Protein AF-A0A4U7EJG3-F1 (afdb_monomer_lite)

Radius of gyration: 25.42 Å; chains: 1; bounding box: 57×32×76 Å

Sequence (166 aa):
RDYLFLTLTTRGDWSSTIPEDNNPFVYPSVSGSFVFTDAFDLPDALSYGKVRASWAEIGGDTDPYRTSLTYGIIGQHQGQALETITQLSVPLLDLKPTSTREIELGFETQFFNDRFGVDFTWYRRSTVDQILDVTVSSASGYTARTANSGEIRNTGVELLLTSIPF

Foldseek 3Di:
DDFKDKDKDKDWAADPQAAPVARIDMKIKMKMKGWVVVVDPDDQQWPTKMKMKMKIKDWAGDDHPLADWDKDFPDDDPNHTDIDTPDQAARDNNQHIKIKIKIKIWIWTAGDNRFKIKIKMKMKIKIFQDFDWDADDCVVVHGTYTGRDDIDMDIDMDMDIHHDPD

pLDDT: mean 92.64, std 6.04, range [64.38, 98.69]

Structure (mmCIF, N/CA/C/O backbone):
data_AF-A0A4U7EJG3-F1
#
_entry.id   AF-A0A4U7EJG3-F1
#
loop_
_atom_site.group_PDB
_atom_site.id
_atom_site.type_symbol
_atom_site.label_atom_id
_atom_site.label_alt_id
_atom_site.label_comp_id
_atom_site.label_asym_id
_atom_site.label_entity_id
_atom_site.label_seq_id
_atom_site.pdbx_PDB_ins_code
_atom_site.Cartn_x
_atom_site.Cartn_y
_atom_site.Ca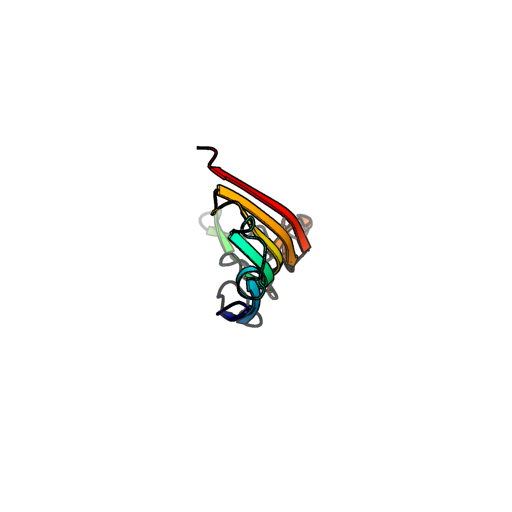rtn_z
_atom_site.occupancy
_atom_site.B_iso_or_equiv
_atom_site.auth_seq_id
_atom_site.auth_comp_id
_atom_site.auth_asym_id
_atom_site.auth_atom_id
_atom_site.pdbx_PDB_model_num
ATOM 1 N N . ARG A 1 1 ? -27.021 -7.583 16.167 1.00 64.38 1 ARG A N 1
ATOM 2 C CA . ARG A 1 1 ? -25.816 -6.775 16.443 1.00 64.38 1 ARG A CA 1
ATOM 3 C C . ARG A 1 1 ? -24.761 -7.258 15.479 1.00 64.38 1 ARG A C 1
ATOM 5 O O . ARG A 1 1 ? -24.551 -8.465 15.420 1.00 64.38 1 ARG A O 1
ATOM 12 N N . ASP A 1 2 ? -24.161 -6.340 14.739 1.00 91.31 2 ASP A N 1
ATOM 13 C CA . ASP A 1 2 ? -23.178 -6.642 13.706 1.00 91.31 2 ASP A CA 1
ATOM 14 C C . ASP A 1 2 ? -21.800 -6.310 14.274 1.00 91.31 2 ASP A C 1
ATOM 16 O O . ASP A 1 2 ? -21.430 -5.149 14.370 1.00 91.31 2 ASP A O 1
ATOM 20 N N . TYR A 1 3 ? -21.075 -7.328 14.738 1.00 96.44 3 TYR A N 1
ATOM 21 C CA . TYR A 1 3 ? -19.812 -7.138 15.463 1.00 96.44 3 TYR A CA 1
ATOM 22 C C . TYR A 1 3 ? -18.589 -7.672 14.712 1.00 96.44 3 TYR A C 1
ATOM 24 O O . TYR A 1 3 ? -17.469 -7.310 15.055 1.00 96.44 3 TYR A O 1
ATOM 32 N N . LEU A 1 4 ? -18.765 -8.534 13.707 1.00 97.75 4 LEU A N 1
ATOM 33 C CA . LEU A 1 4 ? -17.674 -9.128 12.935 1.00 97.75 4 LEU A CA 1
ATOM 34 C C . LEU A 1 4 ? -17.875 -8.850 11.448 1.00 97.75 4 LEU A C 1
ATOM 36 O O . LEU A 1 4 ? -18.926 -9.157 10.890 1.00 97.75 4 LEU A O 1
ATOM 40 N N . PHE A 1 5 ? -16.841 -8.317 10.808 1.00 97.94 5 PHE A N 1
ATOM 41 C CA . PHE A 1 5 ? -16.858 -7.933 9.402 1.00 97.94 5 PHE A CA 1
ATOM 42 C C . PHE A 1 5 ? -15.655 -8.539 8.689 1.00 97.94 5 PHE A C 1
ATOM 44 O O . PHE A 1 5 ? -14.541 -8.501 9.214 1.00 97.94 5 PHE A O 1
ATOM 51 N N . LEU A 1 6 ? -15.880 -9.072 7.491 1.00 98.25 6 LEU A N 1
ATOM 52 C CA . LEU A 1 6 ? -14.850 -9.633 6.624 1.00 98.25 6 LEU A CA 1
ATOM 53 C C . LEU A 1 6 ? -15.098 -9.161 5.192 1.00 98.25 6 LEU A C 1
ATOM 55 O O . LEU A 1 6 ? -16.208 -9.290 4.680 1.00 98.25 6 LEU A O 1
ATOM 59 N N . THR A 1 7 ? -14.049 -8.666 4.546 1.00 98.38 7 THR A N 1
ATOM 60 C CA . THR A 1 7 ? -14.069 -8.174 3.170 1.00 98.38 7 THR A CA 1
ATOM 61 C C . THR A 1 7 ? -12.980 -8.877 2.381 1.00 98.38 7 THR A C 1
ATOM 63 O O . THR A 1 7 ? -11.831 -8.936 2.815 1.00 98.38 7 THR A O 1
ATOM 66 N N . LEU A 1 8 ? -13.333 -9.390 1.204 1.00 98.31 8 LEU A N 1
ATOM 67 C CA . LEU A 1 8 ? -12.393 -9.955 0.244 1.00 98.31 8 LEU A CA 1
ATOM 68 C C . LEU A 1 8 ? -12.518 -9.182 -1.063 1.00 98.31 8 LEU A C 1
ATOM 70 O O . LEU A 1 8 ? -13.628 -8.953 -1.540 1.00 98.31 8 LEU A O 1
ATOM 74 N N . THR A 1 9 ? -11.386 -8.809 -1.645 1.00 98.19 9 THR A N 1
ATOM 75 C CA . THR A 1 9 ? -11.324 -8.124 -2.938 1.00 98.19 9 THR A CA 1
ATOM 76 C C . THR A 1 9 ? -10.325 -8.838 -3.832 1.00 98.19 9 THR A C 1
ATOM 78 O O . THR A 1 9 ? -9.295 -9.332 -3.380 1.00 98.19 9 THR A O 1
ATOM 81 N N . THR A 1 10 ? -10.610 -8.878 -5.125 1.00 97.81 10 THR A N 1
ATOM 82 C CA . THR A 1 10 ? -9.630 -9.237 -6.145 1.00 97.81 10 THR A CA 1
ATOM 83 C C . THR A 1 10 ? -9.731 -8.228 -7.271 1.00 97.81 10 THR A C 1
ATOM 85 O O . THR A 1 10 ? -10.829 -7.777 -7.604 1.00 97.81 10 THR A O 1
ATOM 88 N N . ARG A 1 11 ? -8.588 -7.843 -7.829 1.00 97.25 11 ARG A N 1
ATOM 89 C CA . ARG A 1 11 ? -8.520 -6.950 -8.978 1.00 97.25 11 ARG A CA 1
ATOM 90 C C . ARG 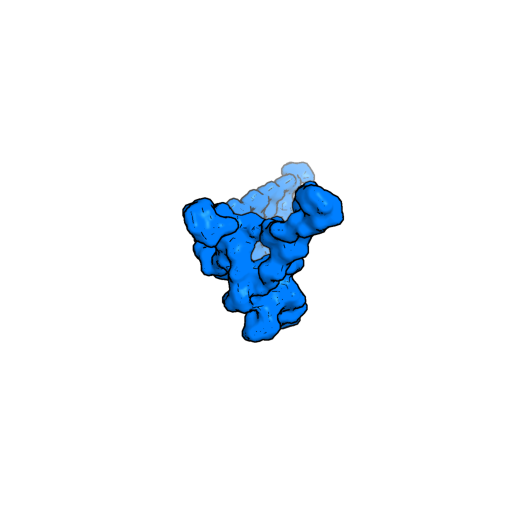A 1 11 ? -7.487 -7.474 -9.958 1.00 97.25 11 ARG A C 1
ATOM 92 O O . ARG A 1 11 ? -6.437 -7.942 -9.539 1.00 97.25 11 ARG A O 1
ATOM 99 N N . GLY A 1 12 ? -7.809 -7.401 -11.244 1.00 96.69 12 GLY A N 1
ATOM 100 C CA . GLY A 1 12 ? -6.890 -7.686 -12.336 1.00 96.69 12 GLY A CA 1
ATOM 101 C C . GLY A 1 12 ? -6.801 -6.485 -13.259 1.00 96.69 12 GLY A C 1
ATOM 102 O O . GLY A 1 12 ? -7.838 -5.930 -13.620 1.00 96.69 12 GLY A O 1
ATOM 103 N N . ASP A 1 13 ? -5.584 -6.111 -13.631 1.00 96.62 13 ASP A N 1
ATOM 104 C CA . ASP A 1 13 ? -5.312 -5.034 -14.576 1.00 96.62 13 ASP A CA 1
ATOM 105 C C . ASP A 1 13 ? -4.511 -5.570 -15.777 1.00 96.62 13 ASP A C 1
ATOM 107 O O . ASP A 1 13 ? -3.790 -6.565 -15.673 1.00 96.62 13 ASP A O 1
ATOM 111 N N . TRP A 1 14 ? -4.646 -4.876 -16.911 1.00 96.31 14 TRP A N 1
ATOM 112 C CA . TRP A 1 14 ? -3.825 -5.045 -18.108 1.00 96.31 14 TRP A CA 1
ATOM 113 C C . TRP A 1 14 ? -3.186 -3.705 -18.442 1.00 96.31 14 TRP A C 1
ATOM 115 O O . TRP A 1 14 ? -3.908 -2.752 -18.745 1.00 96.31 14 TRP A O 1
ATOM 125 N N . SER A 1 15 ? -1.856 -3.615 -18.403 1.00 95.00 15 SER A N 1
ATOM 126 C CA . SER A 1 15 ? -1.162 -2.360 -18.713 1.00 95.00 15 SER A CA 1
ATOM 127 C C . SER A 1 15 ? -0.350 -2.447 -19.998 1.00 95.00 15 SER A C 1
ATOM 129 O O . SER A 1 15 ? 0.523 -3.295 -20.146 1.00 95.00 15 SER A O 1
ATOM 131 N N . SER A 1 16 ? -0.598 -1.511 -20.917 1.00 92.19 16 SER A N 1
ATOM 132 C CA . SER A 1 16 ? 0.154 -1.390 -22.175 1.00 92.19 16 SER A CA 1
ATOM 133 C C . SER A 1 16 ? 1.629 -1.017 -21.990 1.00 92.19 16 SER A C 1
ATOM 135 O O . SER A 1 16 ? 2.410 -1.130 -22.931 1.00 92.19 16 SER A O 1
ATOM 137 N N . THR A 1 17 ? 2.018 -0.545 -20.801 1.00 91.38 17 THR A N 1
ATOM 138 C CA . THR A 1 17 ? 3.411 -0.189 -20.495 1.00 91.38 17 THR A CA 1
ATOM 139 C C . THR A 1 17 ? 4.224 -1.380 -19.988 1.00 91.38 17 THR A C 1
ATOM 141 O O . THR A 1 17 ? 5.444 -1.284 -19.865 1.00 91.38 17 THR A O 1
ATOM 144 N N . ILE A 1 18 ? 3.566 -2.520 -19.763 1.00 91.94 18 ILE A N 1
ATOM 145 C CA . ILE A 1 18 ? 4.179 -3.807 -19.446 1.00 91.94 18 ILE A CA 1
ATOM 146 C C . ILE A 1 18 ? 4.179 -4.681 -20.718 1.00 91.94 18 ILE A C 1
ATOM 148 O O . ILE A 1 18 ? 3.211 -4.634 -21.481 1.00 91.94 18 ILE A O 1
ATOM 152 N N . PRO A 1 19 ? 5.242 -5.466 -20.987 1.00 89.94 19 PRO A N 1
ATOM 153 C CA . PRO A 1 19 ? 5.292 -6.384 -22.127 1.00 89.94 19 PRO A CA 1
ATOM 154 C C . PRO A 1 19 ? 4.100 -7.343 -22.165 1.00 89.94 19 PRO A C 1
ATOM 156 O O . PRO A 1 19 ? 3.633 -7.773 -21.115 1.00 89.94 19 PRO A O 1
ATOM 159 N N . GLU A 1 20 ? 3.639 -7.713 -23.363 1.00 87.62 20 GLU A N 1
ATOM 160 C CA . GLU A 1 20 ? 2.420 -8.514 -23.574 1.00 87.62 20 GLU A CA 1
ATOM 161 C C . GLU A 1 20 ? 2.400 -9.820 -22.766 1.00 87.62 20 GLU A C 1
ATOM 163 O O . GLU A 1 20 ? 1.386 -10.145 -22.152 1.00 87.62 20 GLU A O 1
ATOM 168 N N . ASP A 1 21 ? 3.548 -10.491 -22.658 1.00 88.81 21 ASP A N 1
ATOM 169 C CA . ASP A 1 21 ? 3.703 -11.737 -21.896 1.00 88.81 21 ASP A CA 1
ATOM 170 C C . ASP A 1 21 ? 3.496 -11.567 -20.376 1.00 88.81 21 ASP A C 1
ATOM 172 O O . ASP A 1 21 ? 3.185 -12.534 -19.682 1.00 88.81 21 ASP A O 1
ATOM 176 N N . ASN A 1 22 ? 3.651 -10.344 -19.853 1.00 89.81 22 ASN A N 1
ATOM 177 C CA . ASN A 1 22 ? 3.565 -10.007 -18.427 1.00 89.81 22 ASN A CA 1
ATOM 178 C C . ASN A 1 22 ? 2.483 -8.955 -18.117 1.00 89.81 22 ASN A C 1
ATOM 180 O O . ASN A 1 22 ? 2.349 -8.539 -16.963 1.00 89.81 22 ASN A O 1
ATOM 184 N N . ASN A 1 23 ? 1.736 -8.482 -19.121 1.00 91.75 23 ASN A N 1
ATOM 185 C CA . ASN A 1 23 ? 0.798 -7.378 -18.955 1.00 91.75 23 ASN A CA 1
ATOM 186 C C . ASN A 1 23 ? -0.479 -7.681 -18.156 1.00 91.75 23 ASN A C 1
ATOM 188 O O . ASN A 1 23 ? -1.013 -6.702 -17.630 1.00 91.75 23 ASN A O 1
ATOM 192 N N . PRO A 1 24 ? -0.964 -8.935 -17.997 1.00 94.31 24 PRO A N 1
ATOM 193 C CA . PRO A 1 24 ? -2.031 -9.223 -17.057 1.00 94.31 24 PRO A CA 1
ATOM 194 C C . PRO A 1 24 ? -1.454 -9.436 -15.660 1.00 94.31 24 PRO A C 1
ATOM 196 O O . PRO A 1 24 ? -0.615 -10.313 -15.452 1.00 94.31 24 PRO A O 1
ATOM 199 N N . PHE A 1 25 ? -1.962 -8.708 -14.670 1.00 94.31 25 PHE A N 1
ATOM 200 C CA . PHE A 1 25 ? -1.597 -8.938 -13.273 1.00 94.31 25 PHE A CA 1
ATOM 201 C C . PHE A 1 25 ? -2.797 -8.806 -12.343 1.00 94.31 25 PHE A C 1
ATOM 203 O O . PHE A 1 25 ? -3.561 -7.846 -12.409 1.00 94.31 25 PHE A O 1
ATOM 210 N N . VAL A 1 26 ? -2.958 -9.805 -11.469 1.00 96.62 26 VAL A N 1
ATOM 211 C CA . VAL A 1 26 ? -4.062 -9.918 -10.510 1.00 96.62 26 VAL A CA 1
ATOM 212 C C . VAL A 1 26 ? -3.514 -9.813 -9.099 1.00 96.62 26 VAL A C 1
ATOM 214 O O . VAL A 1 26 ? -2.559 -10.503 -8.750 1.00 96.62 26 VAL A O 1
ATOM 217 N N . TYR A 1 27 ? -4.146 -8.986 -8.278 1.00 96.81 27 TYR A N 1
ATOM 218 C CA . TYR A 1 27 ? -3.727 -8.720 -6.914 1.00 96.81 27 TYR A CA 1
ATOM 219 C C . TYR A 1 27 ? -4.944 -8.718 -5.964 1.00 96.81 27 TYR A C 1
ATOM 221 O O . TYR A 1 27 ? -5.916 -7.982 -6.175 1.00 96.81 27 TYR A O 1
ATOM 229 N N . PRO A 1 28 ? -4.967 -9.614 -4.959 1.00 98.12 28 PRO A N 1
ATOM 230 C CA . PRO A 1 28 ? -6.063 -9.718 -4.002 1.00 98.12 28 PRO A CA 1
ATOM 231 C C . PRO A 1 28 ? -5.844 -8.875 -2.738 1.00 98.12 28 PRO A C 1
ATOM 233 O O . PRO A 1 28 ? -4.728 -8.483 -2.401 1.00 98.12 28 PRO A O 1
ATOM 236 N N . SER A 1 29 ? -6.919 -8.668 -1.980 1.00 98.25 29 SER A N 1
ATOM 237 C CA . SER A 1 29 ? -6.855 -8.165 -0.610 1.00 98.25 29 SER A CA 1
ATOM 238 C C . SER A 1 29 ? -7.916 -8.803 0.282 1.00 98.25 29 SER A C 1
ATOM 240 O O . SER A 1 29 ? -8.976 -9.244 -0.170 1.00 98.25 29 SER A O 1
ATOM 242 N N . VAL A 1 30 ? -7.618 -8.854 1.575 1.00 98.62 30 VAL A N 1
ATOM 243 C CA . VAL A 1 30 ? -8.536 -9.279 2.625 1.00 98.62 30 VAL A CA 1
ATOM 244 C C . VAL A 1 30 ? -8.434 -8.311 3.792 1.00 98.62 30 VAL A C 1
ATOM 246 O O . VAL A 1 30 ? -7.343 -7.921 4.206 1.00 98.62 30 VAL A O 1
ATOM 249 N N . SER A 1 31 ? -9.573 -7.920 4.343 1.00 98.38 31 SER A N 1
ATOM 250 C CA . SER A 1 31 ? -9.622 -7.137 5.570 1.00 98.38 31 SER A CA 1
ATOM 251 C C . SER A 1 31 ? -10.707 -7.660 6.492 1.00 98.38 31 SER A C 1
ATOM 253 O O . SER A 1 31 ? -11.754 -8.136 6.058 1.00 98.38 31 SER A O 1
ATOM 255 N N . GLY A 1 32 ? -10.431 -7.609 7.786 1.00 98.38 32 GLY A N 1
ATOM 256 C CA . GLY A 1 32 ? -11.345 -8.037 8.826 1.00 98.38 32 GLY A CA 1
ATOM 257 C C . GLY A 1 32 ? -11.400 -7.009 9.940 1.00 98.38 32 GLY A C 1
ATOM 258 O O . GLY A 1 32 ? -10.410 -6.335 10.238 1.00 98.38 32 GLY A O 1
ATOM 259 N N . SER A 1 33 ? -12.561 -6.894 10.574 1.00 98.25 33 SER A N 1
ATOM 260 C CA . SER A 1 33 ? -12.684 -6.103 11.790 1.00 98.25 33 SER A CA 1
ATOM 261 C C . SER A 1 33 ? -13.670 -6.693 12.779 1.00 98.25 33 SER A C 1
ATOM 263 O O . SER A 1 33 ? -14.649 -7.334 12.395 1.00 98.25 33 SER A O 1
ATOM 265 N N . PHE A 1 34 ? -13.383 -6.472 14.055 1.00 98.38 34 PHE A N 1
ATOM 266 C CA . PHE A 1 34 ? -14.169 -6.961 15.170 1.00 98.38 34 PHE A CA 1
ATOM 267 C C . PHE A 1 34 ? -14.461 -5.808 16.131 1.00 98.38 34 PHE A C 1
ATOM 269 O O . PHE A 1 34 ? -13.540 -5.260 16.739 1.00 98.38 34 PHE A O 1
ATOM 276 N N . VAL A 1 35 ? -15.739 -5.444 16.237 1.00 98.06 35 VAL A N 1
ATOM 277 C CA . VAL A 1 35 ? -16.271 -4.424 17.147 1.00 98.06 35 VAL A CA 1
ATOM 278 C C . VAL A 1 35 ? -16.635 -5.113 18.458 1.00 98.06 35 VAL A C 1
ATOM 280 O O . VAL A 1 35 ? -17.735 -5.636 18.638 1.00 98.06 35 VAL A O 1
ATOM 283 N N . PHE A 1 36 ? -15.670 -5.190 19.367 1.00 97.06 36 PHE A N 1
ATOM 284 C CA . PHE A 1 36 ? -15.797 -5.988 20.585 1.00 97.06 36 PHE A CA 1
ATOM 285 C C . PHE A 1 36 ? -16.752 -5.369 21.616 1.00 97.06 36 PHE A C 1
ATOM 287 O O . PHE A 1 36 ? -17.313 -6.108 22.423 1.00 97.06 36 PHE A O 1
ATOM 294 N N . THR A 1 37 ? -17.001 -4.055 21.554 1.00 96.31 37 THR A N 1
ATOM 295 C CA . THR A 1 37 ? -18.047 -3.380 22.348 1.00 96.31 37 THR A CA 1
ATOM 296 C C . THR A 1 37 ? -19.460 -3.807 21.977 1.00 96.31 37 THR A C 1
ATOM 298 O O . THR A 1 37 ? -20.343 -3.792 22.827 1.00 96.31 37 THR A O 1
ATOM 301 N N . ASP A 1 38 ? -19.679 -4.255 20.741 1.00 95.31 38 ASP A N 1
ATOM 302 C CA . ASP A 1 38 ? -20.992 -4.744 20.312 1.00 95.31 38 ASP A CA 1
ATOM 303 C C . ASP A 1 38 ? -21.194 -6.226 20.668 1.00 95.31 38 ASP A C 1
ATOM 305 O O . ASP A 1 38 ? -22.334 -6.689 20.794 1.00 95.31 38 ASP A O 1
ATOM 309 N N . ALA A 1 39 ? -20.096 -6.969 20.846 1.00 95.56 39 ALA A N 1
ATOM 310 C CA . ALA A 1 39 ? -20.088 -8.408 21.108 1.00 95.56 39 ALA A CA 1
ATOM 311 C C . ALA A 1 39 ? -20.169 -8.783 22.596 1.00 95.56 39 ALA A C 1
ATOM 313 O O . ALA A 1 39 ? -20.655 -9.867 22.918 1.00 95.56 39 ALA A O 1
ATOM 314 N N . PHE A 1 40 ? -19.693 -7.916 23.492 1.00 94.62 40 PHE A N 1
ATOM 315 C CA . PHE A 1 40 ? -19.602 -8.186 24.928 1.00 94.62 40 PHE A CA 1
ATOM 316 C C . PHE A 1 40 ? -20.213 -7.055 25.754 1.00 94.62 40 PHE A C 1
ATOM 318 O O . PHE A 1 40 ? -20.238 -5.906 25.322 1.00 94.62 40 PHE A O 1
ATOM 325 N N . ASP A 1 41 ? -20.650 -7.373 26.972 1.00 92.75 41 ASP A N 1
ATOM 326 C CA . ASP A 1 41 ? -21.040 -6.360 27.953 1.00 92.75 41 ASP A CA 1
ATOM 327 C C . ASP A 1 41 ? -19.774 -5.776 28.597 1.00 92.75 41 ASP A C 1
ATOM 329 O O . ASP A 1 41 ? -19.098 -6.432 29.395 1.00 92.75 41 ASP A O 1
ATOM 333 N N . LEU A 1 42 ? -19.419 -4.555 28.199 1.00 94.44 42 LEU A N 1
ATOM 334 C CA . LEU A 1 42 ? -18.228 -3.834 28.657 1.00 94.44 42 LEU A CA 1
ATOM 335 C C . LEU A 1 42 ? -18.616 -2.644 29.555 1.00 94.44 42 LEU A C 1
ATOM 337 O O . LEU A 1 42 ? -19.777 -2.241 29.559 1.00 94.44 42 LEU A O 1
ATOM 341 N N . PRO A 1 43 ? -17.679 -2.086 30.348 1.00 93.56 43 PRO A N 1
ATOM 342 C CA . PRO A 1 43 ? -17.980 -0.965 31.239 1.00 93.56 43 PRO A CA 1
ATOM 343 C C . PRO A 1 43 ? -18.450 0.280 30.477 1.00 93.56 43 PRO A C 1
ATOM 345 O O . PRO A 1 43 ? -17.851 0.617 29.460 1.00 93.56 43 PRO A O 1
ATOM 348 N N . ASP A 1 44 ? -19.394 1.042 31.043 1.00 91.75 44 ASP A N 1
ATOM 349 C CA . ASP A 1 44 ? -19.936 2.292 30.460 1.00 91.75 44 ASP A CA 1
ATOM 350 C C . ASP A 1 44 ? -18.863 3.345 30.120 1.00 91.75 44 ASP A C 1
ATOM 352 O O . ASP A 1 44 ? -19.073 4.246 29.310 1.00 91.75 44 ASP A O 1
ATOM 356 N N . ALA A 1 45 ? -17.692 3.248 30.757 1.00 94.12 45 ALA A N 1
ATOM 357 C CA . ALA A 1 45 ? -16.548 4.101 30.459 1.00 94.12 45 ALA A CA 1
ATOM 358 C C . ALA A 1 45 ? -15.999 3.896 29.035 1.00 94.12 45 ALA A C 1
ATOM 360 O O . ALA A 1 45 ? -15.365 4.809 28.510 1.00 94.12 45 ALA A O 1
ATOM 361 N N . LEU A 1 46 ? -16.217 2.729 28.422 1.00 96.56 46 LEU A N 1
ATOM 362 C CA . LEU A 1 46 ? -15.790 2.384 27.071 1.00 96.56 46 LEU A CA 1
ATOM 363 C C . LEU A 1 46 ? -16.984 2.497 26.115 1.00 96.56 46 LEU A C 1
ATOM 365 O O . LEU A 1 46 ? -17.863 1.642 26.098 1.00 96.56 46 LEU A O 1
ATOM 369 N N . SER A 1 47 ? -16.992 3.551 25.307 1.00 95.88 47 SER A N 1
ATOM 370 C CA . SER A 1 47 ? -18.081 3.861 24.376 1.00 95.88 47 SER A CA 1
ATOM 371 C C . SER A 1 47 ? -17.993 3.049 23.087 1.00 95.88 47 SER A C 1
ATOM 373 O O . SER A 1 47 ? -19.012 2.610 22.563 1.00 95.88 47 SER A O 1
ATOM 375 N N . TYR A 1 48 ? -16.776 2.803 22.598 1.00 97.06 48 TYR A N 1
ATOM 376 C CA . TYR A 1 48 ? -16.547 2.052 21.370 1.00 97.06 48 TYR A CA 1
ATOM 377 C C . TYR A 1 48 ? -15.187 1.361 21.388 1.00 97.06 48 TYR A C 1
ATOM 379 O O . TYR A 1 48 ? -14.220 1.886 21.940 1.00 97.06 48 TYR A O 1
ATOM 387 N N . GLY A 1 49 ? -15.109 0.188 20.764 1.00 97.69 49 GLY A N 1
ATOM 388 C CA . GLY A 1 49 ? -13.886 -0.589 20.677 1.00 97.69 49 GLY A CA 1
ATOM 389 C C . GLY A 1 49 ? -13.872 -1.502 19.460 1.00 97.69 49 GLY A C 1
ATOM 390 O O . GLY A 1 49 ? -14.759 -2.342 19.286 1.00 97.69 49 GLY A O 1
ATOM 391 N N . LYS A 1 50 ? -12.829 -1.373 18.636 1.00 98.31 50 LYS A N 1
ATOM 392 C CA . LYS A 1 50 ? -12.629 -2.163 17.422 1.00 98.31 50 LYS A CA 1
ATOM 393 C C . LYS A 1 50 ? -11.174 -2.573 17.244 1.00 98.31 50 LYS A C 1
ATOM 395 O O . LYS A 1 50 ? -10.255 -1.778 17.411 1.00 98.31 50 LYS A O 1
ATOM 400 N N . VAL A 1 51 ? -10.969 -3.817 16.828 1.00 98.56 51 VAL A N 1
ATOM 401 C CA . VAL A 1 51 ? -9.696 -4.278 16.256 1.00 98.56 51 VAL A CA 1
ATOM 402 C C . VAL A 1 51 ? -9.877 -4.539 14.768 1.00 98.56 51 VAL A C 1
ATOM 404 O O . VAL A 1 51 ? -10.927 -5.020 14.336 1.00 98.56 51 VAL A O 1
ATOM 407 N N . ARG A 1 52 ? -8.863 -4.214 13.968 1.00 98.44 52 ARG A N 1
ATOM 408 C CA . ARG A 1 52 ? -8.851 -4.446 12.522 1.00 98.44 52 ARG A CA 1
ATOM 409 C C . ARG A 1 52 ? -7.527 -5.043 12.074 1.00 98.44 52 ARG A C 1
ATOM 411 O O . ARG A 1 52 ? -6.479 -4.736 12.631 1.00 98.44 52 ARG A O 1
ATOM 418 N N . ALA A 1 53 ? -7.591 -5.886 11.057 1.00 98.56 53 ALA A N 1
ATOM 419 C CA . ALA A 1 53 ? -6.422 -6.435 10.394 1.00 98.56 53 ALA A CA 1
ATOM 420 C C . ALA A 1 53 ? -6.675 -6.475 8.890 1.00 98.56 53 ALA A C 1
ATOM 422 O O . ALA A 1 53 ? -7.787 -6.789 8.454 1.00 98.56 53 ALA A O 1
ATOM 423 N N . SER A 1 54 ? -5.659 -6.171 8.096 1.00 98.56 54 SER A N 1
ATOM 424 C CA . SER A 1 54 ? -5.732 -6.265 6.643 1.00 98.56 54 SER A CA 1
ATOM 425 C C . SER A 1 54 ? -4.445 -6.834 6.065 1.00 98.56 54 SER A C 1
ATOM 427 O O . SER A 1 54 ? -3.355 -6.693 6.624 1.00 98.56 54 SER A O 1
ATOM 429 N N . TRP A 1 55 ? -4.597 -7.507 4.931 1.00 98.56 55 TRP A N 1
ATOM 430 C CA . TRP A 1 55 ? -3.509 -7.859 4.041 1.00 98.56 55 TRP A CA 1
ATOM 431 C C . TRP A 1 55 ? -3.930 -7.530 2.614 1.00 98.56 55 TRP A C 1
ATOM 433 O O . TRP A 1 55 ? -5.029 -7.892 2.189 1.00 98.56 55 TRP A O 1
ATOM 443 N N . ALA A 1 56 ? -3.066 -6.854 1.871 1.00 98.00 56 ALA A N 1
ATOM 444 C CA . ALA A 1 56 ? -3.327 -6.489 0.490 1.00 98.00 56 ALA A CA 1
ATOM 445 C C . ALA A 1 56 ? -2.076 -6.651 -0.367 1.00 98.00 56 ALA A C 1
ATOM 447 O O . ALA A 1 56 ? -0.960 -6.378 0.076 1.00 98.00 56 ALA A O 1
ATOM 448 N N . GLU A 1 57 ? -2.287 -7.055 -1.614 1.00 97.88 57 GLU A N 1
ATOM 449 C CA . GLU A 1 57 ? -1.324 -6.902 -2.692 1.00 97.88 57 GLU A CA 1
ATOM 450 C C . GLU A 1 57 ? -1.844 -5.845 -3.673 1.00 97.88 57 GLU A C 1
ATOM 452 O O . GLU A 1 57 ? -3.045 -5.756 -3.929 1.00 97.88 57 GLU A O 1
ATOM 457 N N . ILE A 1 58 ? -0.945 -5.019 -4.196 1.00 96.19 58 ILE A N 1
ATOM 458 C CA . ILE A 1 58 ? -1.240 -3.950 -5.148 1.00 96.19 58 ILE A CA 1
ATOM 459 C C . ILE A 1 58 ? -0.224 -4.065 -6.281 1.00 96.19 58 ILE A C 1
ATOM 461 O O . ILE A 1 58 ? 0.980 -3.944 -6.047 1.00 96.19 58 ILE A O 1
ATOM 465 N N . GLY A 1 59 ? -0.709 -4.308 -7.497 1.00 94.06 59 GLY A N 1
ATOM 466 C CA . GLY A 1 59 ? 0.116 -4.282 -8.700 1.00 94.06 59 GLY A CA 1
ATOM 467 C C . GLY A 1 59 ? 0.385 -2.850 -9.164 1.00 94.06 59 GLY A C 1
ATOM 468 O O . GLY A 1 59 ? -0.477 -1.982 -9.031 1.00 94.06 59 GLY A O 1
ATOM 469 N N . GLY A 1 60 ? 1.565 -2.606 -9.726 1.00 92.44 60 GLY A N 1
ATOM 470 C CA . GLY A 1 60 ? 1.915 -1.328 -10.344 1.00 92.44 60 GLY A CA 1
ATOM 471 C C . GLY A 1 60 ? 2.637 -1.520 -11.670 1.00 92.44 60 GLY A C 1
ATOM 472 O O . GLY A 1 60 ? 3.402 -2.472 -11.833 1.00 92.44 60 GLY A O 1
ATOM 473 N N . ASP A 1 61 ? 2.404 -0.609 -12.605 1.00 91.88 61 ASP A N 1
ATOM 474 C CA . ASP A 1 61 ? 2.995 -0.613 -13.936 1.00 91.88 61 ASP A CA 1
ATOM 475 C C . ASP A 1 61 ? 4.149 0.400 -14.058 1.00 91.88 61 ASP A C 1
ATOM 477 O O . ASP A 1 61 ? 4.832 0.708 -13.077 1.00 91.88 61 ASP A O 1
ATOM 481 N N . THR A 1 62 ? 4.454 0.852 -15.276 1.00 90.12 62 THR A N 1
ATOM 482 C CA . THR A 1 62 ? 5.545 1.802 -15.529 1.00 90.12 62 THR A CA 1
ATOM 483 C C . THR A 1 62 ? 5.176 2.865 -16.551 1.00 90.12 62 THR A C 1
ATOM 485 O O . THR A 1 62 ? 4.101 2.823 -17.146 1.00 90.12 62 THR A O 1
ATOM 488 N N . ASP A 1 63 ? 6.075 3.822 -16.766 1.00 87.88 63 ASP A N 1
ATOM 489 C CA . ASP A 1 63 ? 5.882 4.873 -17.759 1.00 87.88 63 ASP A CA 1
ATOM 490 C C . ASP A 1 63 ? 5.937 4.315 -19.197 1.00 87.88 63 ASP A C 1
ATOM 492 O O . ASP A 1 63 ? 6.631 3.326 -19.466 1.00 87.88 63 ASP A O 1
ATOM 496 N N . PRO A 1 64 ? 5.248 4.948 -20.163 1.00 87.19 64 PRO A N 1
ATOM 497 C CA . PRO A 1 64 ? 5.267 4.516 -21.557 1.00 87.19 64 PRO A CA 1
ATOM 498 C C . PRO A 1 64 ? 6.671 4.432 -22.177 1.00 87.19 64 PRO A C 1
ATOM 500 O O . PRO A 1 64 ? 7.580 5.183 -21.830 1.00 87.19 64 PRO A O 1
ATOM 503 N N . TYR A 1 65 ? 6.817 3.554 -23.175 1.00 84.00 65 TYR A N 1
ATOM 504 C CA . TYR A 1 65 ? 8.013 3.423 -24.026 1.00 84.00 65 TYR A CA 1
ATOM 505 C C . TYR A 1 65 ? 9.313 3.012 -23.307 1.00 84.00 65 TYR A C 1
ATOM 507 O O . TYR A 1 65 ? 10.406 3.235 -23.832 1.00 84.00 65 TYR A O 1
ATOM 515 N N . ARG A 1 66 ? 9.216 2.360 -22.140 1.00 81.00 66 ARG A N 1
ATOM 516 C CA . ARG A 1 66 ? 10.369 1.776 -21.420 1.00 81.00 66 ARG A CA 1
ATOM 517 C C . ARG A 1 66 ? 10.768 0.368 -21.880 1.00 81.00 66 ARG A C 1
ATOM 519 O O . ARG A 1 66 ? 11.819 -0.135 -21.490 1.00 81.00 66 ARG A O 1
ATOM 526 N N . THR A 1 67 ? 9.953 -0.264 -22.720 1.00 82.25 67 THR A N 1
ATOM 527 C CA . THR A 1 67 ? 10.113 -1.658 -23.177 1.00 82.25 67 THR A CA 1
ATOM 528 C C . THR A 1 67 ? 10.619 -1.774 -24.615 1.00 82.25 67 THR A C 1
ATOM 530 O O . THR A 1 67 ? 10.752 -2.873 -25.138 1.00 82.25 67 THR A O 1
ATOM 533 N N . SER A 1 68 ? 10.885 -0.659 -25.294 1.00 81.56 68 SER A N 1
ATOM 534 C CA . SER A 1 68 ? 11.297 -0.634 -26.703 1.00 81.56 68 SER A CA 1
ATOM 535 C C . SER A 1 68 ? 12.478 0.297 -26.898 1.00 81.56 68 SER A C 1
ATOM 537 O O . SER A 1 68 ? 12.562 1.313 -26.214 1.00 81.56 68 SER A O 1
ATOM 539 N N . LEU A 1 69 ? 13.358 -0.022 -27.849 1.00 84.62 69 LEU A N 1
ATOM 540 C CA . LEU A 1 69 ? 14.450 0.865 -28.240 1.00 84.62 69 LEU A CA 1
ATOM 541 C C . LEU A 1 69 ? 13.929 1.944 -29.197 1.00 84.62 69 LEU A C 1
ATOM 543 O O . LEU A 1 69 ? 13.287 1.617 -30.195 1.00 84.62 69 LEU A O 1
ATOM 547 N N . THR A 1 70 ? 14.204 3.215 -28.912 1.00 85.06 70 THR A N 1
ATOM 548 C CA . THR A 1 70 ? 13.791 4.341 -29.766 1.00 85.06 70 THR A CA 1
ATOM 549 C C . THR A 1 70 ? 14.984 5.073 -30.368 1.00 85.06 70 THR A C 1
ATOM 551 O O . THR A 1 70 ? 16.042 5.205 -29.746 1.00 85.06 70 THR A O 1
ATOM 554 N N . TYR A 1 71 ? 14.792 5.550 -31.598 1.00 86.94 71 TYR A N 1
ATOM 555 C CA . TYR A 1 71 ? 15.766 6.326 -32.354 1.00 86.94 71 TYR A CA 1
ATOM 556 C C . TYR A 1 71 ? 15.169 7.681 -32.720 1.00 86.94 71 TYR A C 1
ATOM 558 O O . TYR A 1 71 ? 13.971 7.796 -32.982 1.00 86.94 71 TYR A O 1
ATOM 566 N N . GLY A 1 72 ? 16.012 8.704 -32.758 1.00 89.06 72 GLY A N 1
ATOM 567 C CA . GLY A 1 72 ? 15.615 10.061 -33.096 1.00 89.06 72 GLY A CA 1
ATOM 568 C C . GLY A 1 72 ? 16.731 10.822 -33.788 1.00 89.06 72 GLY A C 1
ATOM 569 O O . GLY A 1 72 ? 17.883 10.393 -33.823 1.00 89.06 72 GLY A O 1
ATOM 570 N N . ILE A 1 73 ? 16.370 11.967 -34.355 1.00 90.50 73 ILE A N 1
ATOM 571 C CA . ILE A 1 73 ? 17.280 12.803 -35.136 1.00 90.50 73 ILE A CA 1
ATOM 572 C C . ILE A 1 73 ? 17.905 13.851 -34.211 1.00 90.50 73 ILE A C 1
ATOM 574 O O . ILE A 1 73 ? 17.186 14.622 -33.579 1.00 90.50 73 ILE A O 1
ATOM 578 N N . ILE A 1 74 ? 19.238 13.906 -34.148 1.00 89.00 74 ILE A N 1
ATOM 579 C CA . ILE A 1 74 ? 19.990 14.868 -33.307 1.00 89.00 74 ILE A CA 1
ATOM 580 C C . ILE A 1 74 ? 20.555 16.059 -34.072 1.00 89.00 74 ILE A C 1
ATOM 582 O O . ILE A 1 74 ? 21.187 16.940 -33.492 1.00 89.00 74 ILE A O 1
ATOM 586 N N . GLY A 1 75 ? 20.340 16.101 -35.381 1.00 88.69 75 GLY A N 1
ATOM 587 C CA . GLY A 1 75 ? 20.789 17.193 -36.224 1.00 88.69 75 GLY A CA 1
ATOM 588 C C . GLY A 1 75 ? 21.069 16.718 -37.634 1.00 88.69 75 GLY A C 1
ATOM 589 O O . GLY A 1 75 ? 20.532 15.708 -38.089 1.00 88.69 75 GLY A O 1
ATOM 590 N N . GLN A 1 76 ? 21.929 17.460 -38.320 1.00 90.31 76 GLN A N 1
ATOM 591 C CA . GLN A 1 76 ? 22.330 17.155 -39.682 1.00 90.31 76 GLN A CA 1
ATOM 592 C C . GLN A 1 76 ? 23.829 17.364 -39.871 1.00 90.31 76 GLN A C 1
ATOM 594 O O . GLN A 1 76 ? 24.408 18.310 -39.335 1.00 90.31 76 GLN A O 1
ATOM 599 N N . HIS A 1 77 ? 24.448 16.510 -40.677 1.00 89.44 77 HIS A N 1
ATOM 600 C CA . HIS A 1 77 ? 25.811 16.688 -41.152 1.00 89.44 77 HIS A CA 1
ATOM 601 C C . HIS A 1 77 ? 25.797 16.735 -42.675 1.00 89.44 77 HIS A C 1
ATOM 603 O O . HIS A 1 77 ? 25.288 15.823 -43.320 1.00 89.44 77 HIS A O 1
ATOM 609 N N . GLN A 1 78 ? 26.319 17.822 -43.252 1.00 92.94 78 GLN A N 1
ATOM 610 C CA . GLN A 1 78 ? 26.335 18.033 -44.707 1.00 92.94 78 GLN A CA 1
ATOM 611 C C . GLN A 1 78 ? 24.934 17.920 -45.354 1.00 92.94 78 GLN A C 1
ATOM 613 O O . GLN A 1 78 ? 24.784 17.405 -46.458 1.00 92.94 78 GLN A O 1
ATOM 618 N N . GLY A 1 79 ? 23.893 18.380 -44.647 1.00 89.75 79 GLY A N 1
ATOM 619 C CA . GLY A 1 79 ? 22.500 18.325 -45.111 1.00 89.75 79 GLY A CA 1
ATOM 620 C C . GLY A 1 79 ? 21.834 16.946 -45.021 1.00 89.75 79 GLY A C 1
ATOM 621 O O . GLY A 1 79 ? 20.707 16.802 -45.480 1.00 89.75 79 GLY A O 1
ATOM 622 N N . GLN A 1 80 ? 22.501 15.944 -44.438 1.00 91.38 80 GLN A N 1
ATOM 623 C CA . GLN A 1 80 ? 21.929 14.624 -44.154 1.00 91.38 80 GLN A CA 1
ATOM 624 C C . GLN A 1 80 ? 21.587 14.502 -42.671 1.00 91.38 80 GLN A C 1
ATOM 626 O O . GLN A 1 80 ? 22.373 14.934 -41.827 1.00 91.38 80 GLN A O 1
ATOM 631 N N . ALA A 1 81 ? 20.432 13.918 -42.352 1.00 91.56 81 ALA A N 1
ATOM 632 C CA . ALA A 1 81 ? 20.006 13.709 -40.972 1.00 91.56 81 ALA A CA 1
ATOM 633 C C . ALA A 1 81 ? 20.948 12.738 -40.242 1.00 91.56 81 ALA A C 1
ATOM 635 O O . ALA A 1 81 ? 21.367 11.724 -40.798 1.00 91.56 81 ALA A O 1
ATOM 636 N N . LEU A 1 82 ? 21.272 13.060 -38.991 1.00 90.44 82 LEU A N 1
ATOM 637 C CA . LEU A 1 82 ? 21.990 12.170 -38.086 1.00 90.44 82 LEU A CA 1
ATOM 638 C C . LEU A 1 82 ? 21.008 11.550 -37.100 1.00 90.44 82 LEU A C 1
ATOM 640 O O . LEU A 1 82 ? 20.306 12.270 -36.387 1.00 90.44 82 LEU A O 1
ATOM 644 N N . GLU A 1 83 ? 21.010 10.225 -37.033 1.00 88.31 83 GLU A N 1
ATOM 645 C CA . GLU A 1 83 ? 20.185 9.453 -36.111 1.00 88.31 83 GLU A CA 1
ATOM 646 C C . GLU A 1 83 ? 20.994 9.021 -34.885 1.00 88.31 83 GLU A C 1
ATOM 648 O O . GLU A 1 83 ? 22.195 8.757 -34.961 1.00 88.31 83 GLU A O 1
ATOM 653 N N . THR A 1 84 ? 20.322 8.939 -33.742 1.00 87.75 84 THR A N 1
ATOM 654 C CA . THR A 1 84 ? 20.866 8.394 -32.500 1.00 87.75 84 THR A CA 1
ATOM 655 C C . THR A 1 84 ? 19.803 7.588 -31.775 1.00 87.75 84 THR A C 1
ATOM 657 O O . THR A 1 84 ? 18.606 7.798 -31.965 1.00 87.75 84 THR A O 1
ATOM 660 N N . ILE A 1 85 ? 20.247 6.735 -30.861 1.00 85.69 85 ILE A N 1
ATOM 661 C CA . ILE A 1 85 ? 19.390 6.180 -29.817 1.00 85.69 85 ILE A CA 1
ATOM 662 C C . ILE A 1 85 ? 18.985 7.325 -28.883 1.00 85.69 85 ILE A C 1
ATOM 664 O O . ILE A 1 85 ? 19.846 8.054 -28.385 1.00 85.69 85 ILE A O 1
ATOM 668 N N . THR A 1 86 ? 17.684 7.510 -28.672 1.00 81.75 86 THR A N 1
ATOM 669 C CA . THR A 1 86 ? 17.145 8.605 -27.844 1.00 81.75 86 THR A CA 1
ATOM 670 C C . THR A 1 86 ? 17.053 8.259 -26.363 1.00 81.75 86 THR A C 1
ATOM 672 O O . THR A 1 86 ? 16.860 9.144 -25.533 1.00 81.75 86 THR A O 1
ATOM 675 N N . GLN A 1 87 ? 17.189 6.982 -26.014 1.00 79.44 87 GLN A N 1
ATOM 676 C CA . GLN A 1 87 ? 17.101 6.504 -24.638 1.00 79.44 87 GLN A CA 1
ATOM 677 C C . GLN A 1 87 ? 18.479 6.382 -23.996 1.00 79.44 87 GLN A C 1
ATOM 679 O O . GLN A 1 87 ? 19.417 5.848 -24.579 1.00 79.44 87 GLN A O 1
ATOM 684 N N . LEU A 1 88 ? 18.570 6.834 -22.746 1.00 78.31 88 LEU A N 1
ATOM 685 C CA . LEU A 1 88 ? 19.777 6.713 -21.922 1.00 78.31 88 LEU A CA 1
ATOM 686 C C . LEU A 1 88 ? 19.864 5.363 -21.190 1.00 78.31 88 LEU A C 1
ATOM 688 O O . LEU A 1 88 ? 20.932 4.995 -20.692 1.00 78.31 88 LEU A O 1
ATOM 692 N N . SER A 1 89 ? 18.745 4.635 -21.130 1.00 82.06 89 SER A N 1
ATOM 693 C CA . SER A 1 89 ? 18.609 3.353 -20.443 1.00 82.06 89 SER A CA 1
ATOM 694 C C . SER A 1 89 ? 18.346 2.226 -21.437 1.00 82.06 89 SER A C 1
ATOM 696 O O . SER A 1 89 ? 17.567 2.398 -22.376 1.00 82.06 89 SER A O 1
ATOM 698 N N . VAL A 1 90 ? 18.976 1.071 -21.219 1.00 84.38 90 VAL A N 1
ATOM 699 C CA . VAL A 1 90 ? 18.667 -0.153 -21.968 1.00 84.38 90 VAL A CA 1
ATOM 700 C C . VAL A 1 90 ? 17.241 -0.603 -21.620 1.00 84.38 90 VAL A C 1
ATOM 702 O O . VAL A 1 90 ? 16.976 -0.838 -20.433 1.00 84.38 90 VAL A O 1
ATOM 705 N N . PRO A 1 91 ? 16.339 -0.763 -22.609 1.00 80.12 91 PRO A N 1
ATOM 706 C CA . PRO A 1 91 ? 14.986 -1.246 -22.362 1.00 80.12 91 PRO A CA 1
ATOM 707 C C . PRO A 1 91 ? 14.999 -2.702 -21.886 1.00 80.12 91 PRO A C 1
ATOM 709 O O . PRO A 1 91 ? 15.822 -3.514 -22.321 1.00 80.12 91 PRO A O 1
ATOM 712 N N . LEU A 1 92 ? 14.061 -3.038 -21.002 1.00 78.50 92 LEU A N 1
ATOM 713 C CA . LEU A 1 92 ? 13.890 -4.391 -20.479 1.00 78.50 92 LEU A CA 1
ATOM 714 C C . LEU A 1 92 ? 12.687 -5.052 -21.155 1.00 78.50 92 LEU A C 1
ATOM 716 O O . LEU A 1 92 ? 11.549 -4.629 -20.960 1.00 78.50 92 LEU A O 1
ATOM 720 N N . LEU A 1 93 ? 12.952 -6.071 -21.973 1.00 77.00 93 LEU A N 1
ATOM 721 C CA . LEU A 1 93 ? 11.928 -6.755 -22.772 1.00 77.00 93 LEU A CA 1
ATOM 722 C C . LEU A 1 93 ? 11.048 -7.695 -21.934 1.00 77.00 93 LEU A C 1
ATOM 724 O O . LEU A 1 93 ? 9.914 -7.959 -22.311 1.00 77.00 93 LEU A O 1
ATOM 728 N N . ASP A 1 94 ? 11.552 -8.172 -20.796 1.00 83.31 94 ASP A N 1
ATOM 729 C CA . ASP A 1 94 ? 10.896 -9.104 -19.870 1.00 83.31 94 ASP A CA 1
ATOM 730 C C . ASP A 1 94 ? 10.436 -8.424 -18.571 1.00 83.31 94 ASP A C 1
ATOM 732 O O . ASP A 1 94 ? 10.324 -9.053 -17.517 1.00 83.31 94 ASP A O 1
ATOM 736 N N . LEU A 1 95 ? 10.177 -7.120 -18.649 1.00 87.06 95 LEU A N 1
ATOM 737 C CA . LEU A 1 95 ? 9.759 -6.297 -17.526 1.00 87.06 95 LEU A CA 1
ATOM 738 C C . LEU A 1 95 ? 8.473 -6.840 -16.888 1.00 87.06 95 LEU A C 1
ATOM 740 O O . LEU A 1 95 ? 7.513 -7.201 -17.570 1.00 87.06 95 LEU A O 1
ATOM 744 N N . LYS A 1 96 ? 8.481 -6.932 -15.562 1.00 91.44 96 LYS A N 1
ATOM 745 C CA . LYS A 1 96 ? 7.366 -7.414 -14.744 1.00 91.44 96 LYS A CA 1
ATOM 746 C C . LYS A 1 96 ? 6.667 -6.242 -14.055 1.00 91.44 96 LYS A C 1
ATOM 748 O O . LYS A 1 96 ? 7.324 -5.238 -13.770 1.00 91.44 96 LYS A O 1
ATOM 753 N N . PRO A 1 97 ? 5.372 -6.356 -13.741 1.00 92.94 97 PRO A N 1
ATOM 754 C CA . PRO A 1 97 ? 4.706 -5.417 -12.849 1.00 92.94 97 PRO A CA 1
ATOM 755 C C . PRO A 1 97 ? 5.394 -5.369 -11.481 1.00 92.94 97 PRO A C 1
ATOM 757 O O . PRO A 1 97 ? 5.889 -6.381 -10.982 1.00 92.94 97 PRO A O 1
ATOM 760 N N . THR A 1 98 ? 5.389 -4.197 -10.857 1.00 94.44 98 THR A N 1
ATOM 761 C CA . THR A 1 98 ? 5.759 -4.059 -9.443 1.00 94.44 98 THR A CA 1
ATOM 762 C C . THR A 1 98 ? 4.663 -4.657 -8.561 1.00 94.44 98 THR A C 1
ATOM 764 O O . THR A 1 98 ? 3.485 -4.607 -8.917 1.00 94.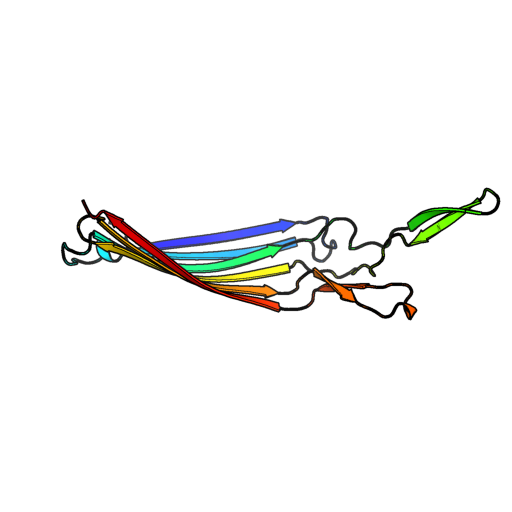44 98 THR A O 1
ATOM 767 N N . SER A 1 99 ? 5.031 -5.197 -7.398 1.00 95.75 99 SER A N 1
ATOM 768 C CA . SER A 1 99 ? 4.067 -5.701 -6.412 1.00 95.75 99 SER A CA 1
ATOM 769 C C . SER A 1 99 ? 4.328 -5.069 -5.051 1.00 95.75 99 SER A C 1
ATOM 771 O O . SER A 1 99 ? 5.391 -5.232 -4.454 1.00 95.75 99 SER A O 1
ATOM 773 N N . THR A 1 100 ? 3.357 -4.318 -4.544 1.00 97.62 100 THR A N 1
ATOM 774 C CA . THR A 1 100 ? 3.345 -3.815 -3.171 1.00 97.62 100 THR A CA 1
ATOM 775 C C . THR A 1 100 ? 2.485 -4.728 -2.312 1.00 97.62 100 THR A C 1
ATOM 777 O O . THR A 1 100 ? 1.289 -4.850 -2.543 1.00 97.62 100 THR A O 1
ATOM 780 N N . ARG A 1 101 ? 3.075 -5.312 -1.269 1.00 97.50 101 ARG A N 1
ATOM 781 C CA . ARG A 1 101 ? 2.380 -6.108 -0.253 1.00 97.50 101 ARG A CA 1
ATOM 782 C C . ARG A 1 101 ? 2.319 -5.347 1.056 1.00 97.50 101 ARG A C 1
ATOM 784 O O . ARG A 1 101 ? 3.347 -4.869 1.533 1.00 97.50 101 ARG A O 1
ATOM 791 N N . GLU A 1 102 ? 1.145 -5.282 1.658 1.00 98.25 102 GLU A N 1
ATOM 792 C CA . GLU A 1 102 ? 0.901 -4.522 2.879 1.00 98.25 102 GLU A CA 1
ATOM 793 C C . GLU A 1 102 ? 0.147 -5.366 3.903 1.00 98.25 102 GLU A C 1
ATOM 795 O O . GLU A 1 102 ? -0.799 -6.074 3.565 1.00 98.25 102 GLU A O 1
ATOM 800 N N . ILE A 1 103 ? 0.614 -5.322 5.150 1.00 98.44 103 ILE A N 1
ATOM 801 C CA . ILE A 1 103 ? -0.082 -5.849 6.325 1.00 98.44 103 ILE A CA 1
ATOM 802 C C . ILE A 1 103 ? -0.327 -4.674 7.257 1.00 98.44 103 ILE A C 1
ATOM 804 O O . ILE A 1 103 ? 0.630 -3.986 7.621 1.00 98.44 103 ILE A O 1
ATOM 808 N N . GLU A 1 104 ? -1.567 -4.508 7.705 1.00 98.50 104 GLU A N 1
ATOM 809 C CA . GLU A 1 104 ? -1.920 -3.527 8.728 1.00 98.50 104 GLU A CA 1
ATOM 810 C C . GLU A 1 104 ? -2.655 -4.188 9.888 1.00 98.50 104 GLU A C 1
ATOM 812 O O . GLU A 1 104 ? -3.496 -5.071 9.705 1.00 98.50 104 GLU A O 1
ATOM 817 N N . LEU A 1 105 ? -2.352 -3.721 11.095 1.00 98.62 105 LEU A N 1
ATOM 818 C CA . LEU A 1 105 ? -3.035 -4.073 12.331 1.00 98.62 105 LEU A CA 1
ATOM 819 C C . LEU A 1 105 ? -3.454 -2.774 13.010 1.00 98.62 105 LEU A C 1
ATOM 821 O O . LEU A 1 105 ? -2.610 -1.932 13.305 1.00 98.62 105 LEU A O 1
ATOM 825 N N . GLY A 1 106 ? -4.749 -2.616 13.255 1.00 98.50 106 GLY A N 1
ATOM 826 C CA . GLY A 1 106 ? -5.318 -1.416 13.848 1.00 98.50 106 GLY A CA 1
ATOM 827 C C . GLY A 1 106 ? -6.123 -1.715 15.105 1.00 98.50 106 GLY A C 1
ATOM 828 O O . GLY A 1 106 ? -6.767 -2.761 15.225 1.00 98.50 106 GLY A O 1
ATOM 829 N N . PHE A 1 107 ? -6.103 -0.767 16.026 1.00 98.25 107 PHE A N 1
ATOM 830 C CA . PHE A 1 107 ? -6.883 -0.765 17.250 1.00 98.25 107 PHE A CA 1
ATOM 831 C C . PHE A 1 107 ? -7.479 0.624 17.441 1.00 98.25 107 PHE A C 1
ATOM 833 O O . PHE A 1 107 ? -6.758 1.615 17.448 1.00 98.25 107 PHE A O 1
ATOM 840 N N . GLU A 1 108 ? -8.791 0.676 17.613 1.00 98.31 108 GLU A N 1
ATOM 841 C CA . GLU A 1 108 ? -9.543 1.908 17.792 1.00 98.31 108 GLU A CA 1
ATOM 842 C C . GLU A 1 108 ? -10.409 1.782 19.042 1.00 98.31 108 GLU A C 1
ATOM 844 O O . GLU A 1 108 ? -11.069 0.762 19.258 1.00 98.31 108 GLU A O 1
ATOM 849 N N . THR A 1 109 ? -10.411 2.816 19.874 1.00 98.06 109 THR A N 1
ATOM 850 C CA . THR A 1 109 ? -11.212 2.852 21.094 1.00 98.06 109 THR A CA 1
ATOM 851 C C . THR A 1 109 ? -11.669 4.268 21.404 1.00 98.06 109 THR A C 1
ATOM 853 O O . THR A 1 109 ? -10.933 5.230 21.182 1.00 98.06 109 THR A O 1
ATOM 856 N N . GLN A 1 110 ? -12.873 4.395 21.954 1.00 97.69 110 GLN A N 1
ATOM 857 C CA . GLN A 1 110 ? -13.438 5.659 22.418 1.00 97.69 110 GLN A CA 1
ATOM 858 C C . GLN A 1 110 ? -14.010 5.489 23.824 1.00 97.69 110 GLN A C 1
ATOM 860 O O . GLN A 1 110 ? -14.592 4.455 24.152 1.00 97.69 110 GLN A O 1
ATOM 865 N N . PHE A 1 111 ? -13.819 6.497 24.666 1.00 97.00 111 PHE A N 1
ATOM 866 C CA . PHE A 1 111 ? -14.160 6.475 26.082 1.00 97.00 111 PHE A CA 1
ATOM 867 C C . PHE A 1 111 ? -15.030 7.672 26.475 1.00 97.00 111 PHE A C 1
ATOM 869 O O . PHE A 1 111 ? -14.946 8.748 25.878 1.00 97.00 111 PHE A O 1
ATOM 876 N N . PHE A 1 112 ? -15.783 7.501 27.563 1.00 95.50 112 PHE A N 1
ATOM 877 C CA . PHE A 1 112 ? -16.529 8.550 28.267 1.00 95.50 112 PHE A CA 1
ATOM 878 C C . PHE A 1 112 ? -17.546 9.303 27.395 1.00 95.50 112 PHE A C 1
ATOM 880 O O . PHE A 1 112 ? -17.579 10.533 27.415 1.00 95.50 112 PHE A O 1
ATOM 887 N N . ASN A 1 113 ? -18.391 8.563 26.673 1.00 94.38 113 ASN A N 1
ATOM 888 C CA . ASN A 1 113 ? -19.319 9.072 25.655 1.00 94.38 113 ASN A CA 1
ATOM 889 C C . ASN A 1 113 ? -18.566 9.770 24.517 1.00 94.38 113 ASN A C 1
ATOM 891 O O . ASN A 1 113 ? -18.801 10.943 24.233 1.00 94.38 113 ASN A O 1
ATOM 895 N N . ASP A 1 114 ? -17.609 9.043 23.933 1.00 95.38 114 ASP A N 1
ATOM 896 C CA . ASP A 1 114 ? -16.819 9.463 22.766 1.00 95.38 114 ASP A CA 1
ATOM 897 C C . ASP A 1 114 ? -15.974 10.735 22.980 1.00 95.38 114 ASP A C 1
ATOM 899 O O . ASP A 1 114 ? -15.553 11.413 22.043 1.00 95.38 114 ASP A O 1
ATOM 903 N N . ARG A 1 115 ? -15.680 11.070 24.242 1.00 95.81 115 ARG A N 1
ATOM 904 C CA . ARG A 1 115 ? -14.914 12.269 24.614 1.00 95.81 115 ARG A CA 1
ATOM 905 C C . ARG A 1 115 ? -13.410 12.080 24.562 1.00 95.81 115 ARG A C 1
ATOM 907 O O . ARG A 1 115 ? -12.689 13.074 24.521 1.00 95.81 115 ARG A O 1
ATOM 914 N N . PHE A 1 116 ? -12.922 10.848 24.622 1.00 97.31 116 PHE A N 1
ATOM 915 C CA . PHE A 1 116 ? -11.503 10.541 24.473 1.00 97.31 116 PHE A CA 1
ATOM 916 C C . PHE A 1 116 ? -11.333 9.358 23.530 1.00 97.31 116 PHE A C 1
ATOM 918 O O . PHE A 1 116 ? -11.892 8.296 23.787 1.00 97.31 116 PHE A O 1
ATOM 925 N N . GLY A 1 117 ? -10.568 9.540 22.459 1.00 97.88 117 GLY A N 1
ATOM 926 C CA . GLY A 1 117 ? -10.362 8.531 21.429 1.00 97.88 117 GLY A CA 1
ATOM 927 C C . GLY A 1 117 ? -8.890 8.217 21.216 1.00 97.88 117 GLY A C 1
ATOM 928 O O . GLY A 1 117 ? -8.025 9.091 21.320 1.00 97.88 117 GLY A O 1
ATOM 929 N N . VAL A 1 118 ? -8.621 6.954 20.900 1.00 98.38 118 VAL A N 1
ATOM 930 C CA . VAL A 1 118 ? -7.307 6.460 20.492 1.00 98.38 118 VAL A CA 1
ATOM 931 C C . VAL A 1 118 ? -7.490 5.612 19.241 1.00 98.38 118 VAL A C 1
ATOM 933 O O . VAL A 1 118 ? -8.224 4.626 19.280 1.00 98.38 118 VAL A O 1
ATOM 936 N N . ASP A 1 119 ? -6.800 5.970 18.161 1.00 98.50 119 ASP A N 1
ATOM 937 C CA . ASP A 1 119 ? -6.607 5.106 16.992 1.00 98.50 119 ASP A CA 1
ATOM 938 C C . ASP A 1 119 ? -5.114 4.832 16.851 1.00 98.50 119 ASP A C 1
ATOM 940 O O . ASP A 1 119 ? -4.293 5.747 16.762 1.00 98.50 119 ASP A O 1
ATOM 944 N N . PHE A 1 120 ? -4.766 3.557 16.894 1.00 98.69 120 PHE A N 1
ATOM 945 C CA . PHE A 1 120 ? -3.423 3.058 16.706 1.00 98.69 120 PHE A CA 1
ATOM 946 C C . PHE A 1 120 ? -3.402 2.149 15.486 1.00 98.69 120 PHE A C 1
ATOM 948 O O . PHE A 1 120 ? -4.192 1.210 15.390 1.00 98.69 120 PHE A O 1
ATOM 955 N N . THR A 1 121 ? -2.432 2.355 14.603 1.00 98.69 121 THR A N 1
ATOM 956 C CA . THR A 1 121 ? -2.166 1.465 13.474 1.00 98.69 121 THR A CA 1
ATOM 957 C C . THR A 1 121 ? -0.694 1.108 13.431 1.00 98.69 121 THR A C 1
ATOM 959 O O . THR A 1 121 ? 0.172 1.974 13.474 1.00 98.69 121 THR A O 1
ATOM 962 N N . TRP A 1 122 ? -0.391 -0.176 13.308 1.00 98.69 122 TRP A N 1
ATOM 963 C CA . TRP A 1 122 ? 0.917 -0.649 12.886 1.00 98.69 122 TRP A CA 1
ATOM 964 C C . TRP A 1 122 ? 0.805 -1.184 11.466 1.00 98.69 122 TRP A C 1
ATOM 966 O O . TRP A 1 122 ? -0.115 -1.946 11.165 1.00 98.69 122 TRP A O 1
ATOM 976 N N . TYR A 1 123 ? 1.759 -0.829 10.612 1.00 98.50 123 TYR A N 1
ATOM 977 C CA . TYR A 1 123 ? 1.787 -1.312 9.240 1.00 98.50 123 TYR A CA 1
ATOM 978 C C . TYR A 1 123 ? 3.181 -1.770 8.823 1.00 98.50 123 TYR A C 1
ATOM 980 O O . TYR A 1 123 ? 4.218 -1.273 9.284 1.00 98.50 123 TYR A O 1
ATOM 988 N N . ARG A 1 124 ? 3.200 -2.712 7.884 1.00 98.44 124 ARG A N 1
ATOM 989 C CA . ARG A 1 124 ? 4.391 -3.117 7.146 1.00 98.44 124 ARG A CA 1
ATOM 990 C C . ARG A 1 124 ? 4.043 -3.236 5.672 1.00 98.44 124 ARG A C 1
ATOM 992 O O . ARG A 1 124 ? 3.269 -4.106 5.286 1.00 98.44 124 ARG A O 1
ATOM 999 N N . ARG A 1 125 ? 4.723 -2.433 4.861 1.00 98.12 125 ARG A N 1
ATOM 1000 C CA . ARG A 1 125 ? 4.585 -2.389 3.409 1.00 98.12 125 ARG A CA 1
ATOM 1001 C C . ARG A 1 125 ? 5.907 -2.766 2.748 1.00 98.12 125 ARG A C 1
ATOM 1003 O O . ARG A 1 125 ? 6.930 -2.153 3.038 1.00 98.12 125 ARG A O 1
ATOM 1010 N N . SER A 1 126 ? 5.893 -3.763 1.872 1.00 97.50 126 SER A N 1
ATOM 1011 C CA . SER A 1 126 ? 7.042 -4.218 1.081 1.00 97.50 126 SER A CA 1
ATOM 1012 C C . SER A 1 126 ? 6.700 -4.108 -0.402 1.00 97.50 126 SER A C 1
ATOM 1014 O O . SER A 1 126 ? 5.795 -4.789 -0.873 1.00 97.50 126 SER A O 1
ATOM 1016 N N . THR A 1 127 ? 7.424 -3.274 -1.144 1.00 96.06 127 THR A N 1
ATOM 1017 C CA . THR A 1 127 ? 7.325 -3.190 -2.605 1.00 96.06 127 THR A CA 1
ATOM 1018 C C . THR A 1 127 ? 8.465 -3.975 -3.231 1.00 96.06 127 THR A C 1
ATOM 1020 O O . THR A 1 127 ? 9.626 -3.612 -3.047 1.00 96.06 127 THR A O 1
ATOM 1023 N N . VAL A 1 128 ? 8.128 -5.038 -3.954 1.00 93.88 128 VAL A N 1
ATOM 1024 C CA . VAL A 1 128 ? 9.051 -5.924 -4.668 1.00 93.88 128 VAL A CA 1
ATOM 1025 C C . VAL A 1 128 ? 8.982 -5.684 -6.173 1.00 93.88 128 VAL A C 1
ATOM 1027 O O . VAL A 1 128 ? 8.023 -5.095 -6.680 1.00 93.88 128 VAL A O 1
ATOM 1030 N N . ASP A 1 129 ? 10.020 -6.143 -6.872 1.00 91.69 129 ASP A N 1
ATOM 1031 C CA . ASP A 1 129 ? 10.156 -6.033 -8.325 1.00 91.69 129 ASP A CA 1
ATOM 1032 C C . ASP A 1 129 ? 10.039 -4.587 -8.823 1.00 91.69 129 ASP A C 1
ATOM 1034 O O . ASP A 1 129 ? 9.510 -4.340 -9.905 1.00 91.69 129 ASP A O 1
ATOM 1038 N N . GLN A 1 130 ? 10.542 -3.617 -8.047 1.00 88.50 130 GLN A N 1
ATOM 1039 C CA . GLN A 1 130 ? 10.505 -2.213 -8.451 1.00 88.50 130 GLN A CA 1
ATOM 1040 C C . GLN A 1 130 ? 11.207 -1.999 -9.790 1.00 88.50 130 GLN A C 1
ATOM 1042 O O . GLN A 1 130 ? 12.313 -2.489 -10.013 1.00 88.50 130 GLN A O 1
ATOM 1047 N N . ILE A 1 131 ? 10.566 -1.231 -10.667 1.00 88.81 131 ILE A N 1
ATOM 1048 C CA . ILE A 1 131 ? 11.082 -0.917 -11.996 1.00 88.81 131 ILE A CA 1
ATOM 1049 C C . ILE A 1 131 ? 11.978 0.314 -11.877 1.00 88.81 131 ILE A C 1
ATOM 1051 O O . ILE A 1 131 ? 11.513 1.457 -11.897 1.00 88.81 131 ILE A O 1
ATOM 1055 N N . LEU A 1 132 ? 13.277 0.069 -11.731 1.00 87.69 132 LEU A N 1
ATOM 1056 C CA . LEU A 1 132 ? 14.289 1.089 -11.475 1.00 87.69 132 LEU A CA 1
ATOM 1057 C C . LEU A 1 132 ? 15.326 1.112 -12.596 1.00 87.69 132 LEU A C 1
ATOM 1059 O O . LEU A 1 132 ? 15.623 0.089 -13.213 1.00 87.69 132 LEU A O 1
ATOM 1063 N N . ASP A 1 133 ? 15.904 2.286 -12.837 1.00 87.62 133 ASP A N 1
ATOM 1064 C CA . ASP A 1 133 ? 17.074 2.417 -13.698 1.00 87.62 133 ASP A CA 1
ATOM 1065 C C . ASP A 1 133 ? 18.343 2.226 -12.865 1.00 87.62 133 ASP A C 1
ATOM 1067 O O . ASP A 1 133 ? 18.642 2.997 -11.954 1.00 87.62 133 ASP A O 1
ATOM 1071 N N . VAL A 1 134 ? 19.087 1.167 -13.174 1.00 87.81 134 VAL A N 1
ATOM 1072 C CA . VAL A 1 134 ? 20.357 0.839 -12.524 1.00 87.81 134 VAL A CA 1
ATOM 1073 C C . VAL A 1 134 ? 21.497 1.388 -13.371 1.00 87.81 134 VAL A C 1
ATOM 1075 O O . VAL A 1 134 ? 21.554 1.137 -14.575 1.00 87.81 134 VAL A O 1
ATOM 1078 N N . THR A 1 135 ? 22.425 2.117 -12.752 1.00 89.25 135 THR A N 1
ATOM 1079 C CA . THR A 1 135 ? 23.596 2.672 -13.441 1.00 89.25 135 THR A CA 1
ATOM 1080 C C . THR A 1 135 ? 24.471 1.562 -14.019 1.00 89.25 135 THR A C 1
ATOM 1082 O O . THR A 1 135 ? 24.842 0.620 -13.317 1.00 89.25 135 THR A O 1
ATOM 1085 N N . VAL A 1 136 ? 24.854 1.700 -15.289 1.00 89.69 136 VAL A N 1
ATOM 1086 C CA . VAL A 1 136 ? 25.786 0.792 -15.974 1.00 89.69 136 VAL A CA 1
ATOM 1087 C C . VAL A 1 136 ? 26.973 1.568 -16.540 1.00 89.69 136 VAL A C 1
ATOM 1089 O O . VAL A 1 136 ? 26.957 2.795 -16.629 1.00 89.69 136 VAL A O 1
ATOM 1092 N N . SER A 1 137 ? 28.042 0.856 -16.903 1.00 90.50 137 SER A N 1
ATOM 1093 C CA . SER A 1 137 ? 29.208 1.485 -17.528 1.00 90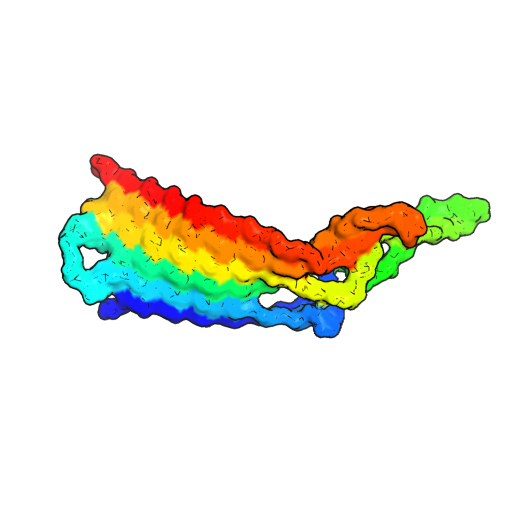.50 137 SER A CA 1
ATOM 1094 C C . SER A 1 137 ? 28.838 2.088 -18.883 1.00 90.50 137 SER A C 1
ATOM 1096 O O . SER A 1 137 ? 28.269 1.396 -19.730 1.00 90.50 137 SER A O 1
ATOM 109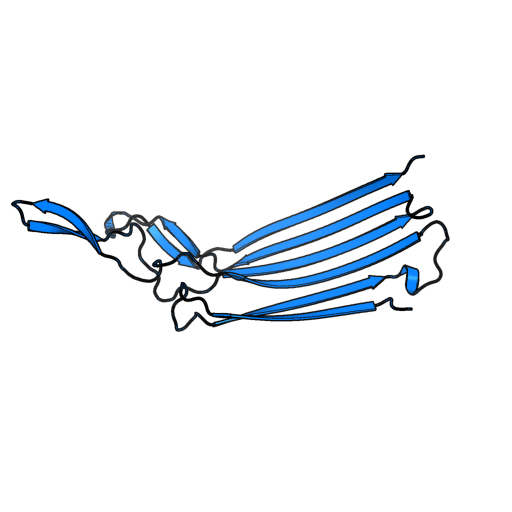8 N N . SER A 1 138 ? 29.266 3.329 -19.128 1.00 87.19 138 SER A N 1
ATOM 1099 C CA . SER A 1 138 ? 29.116 4.004 -20.424 1.00 87.19 138 SER A CA 1
ATOM 1100 C C . SER A 1 138 ? 29.806 3.269 -21.577 1.00 87.19 138 SER A C 1
ATOM 1102 O O . SER A 1 138 ? 29.433 3.463 -22.731 1.00 87.19 138 SER A O 1
ATOM 1104 N N . ALA A 1 139 ? 30.750 2.365 -21.285 1.00 89.06 139 ALA A N 1
ATOM 1105 C CA . ALA A 1 139 ? 31.353 1.480 -22.281 1.00 89.06 139 ALA A CA 1
ATOM 1106 C C . ALA A 1 139 ? 30.329 0.551 -22.967 1.00 89.06 139 ALA A C 1
ATOM 1108 O O . ALA A 1 139 ? 30.593 0.058 -24.058 1.00 89.06 139 ALA A O 1
ATOM 1109 N N . SER A 1 140 ? 29.160 0.330 -22.353 1.00 85.94 140 SER A N 1
ATOM 1110 C CA . SER A 1 140 ? 28.047 -0.422 -22.953 1.00 85.94 140 SER A CA 1
ATOM 1111 C C . SER A 1 140 ? 27.304 0.339 -24.060 1.00 85.94 140 SER A C 1
ATOM 1113 O O . SER A 1 140 ? 26.473 -0.253 -24.743 1.00 85.94 140 SER A O 1
ATOM 1115 N N . GLY A 1 141 ? 27.569 1.640 -24.224 1.00 86.12 141 GLY A N 1
ATOM 1116 C CA . GLY A 1 141 ? 26.783 2.537 -25.075 1.00 86.12 141 GLY A CA 1
ATOM 1117 C C . GLY A 1 141 ? 25.570 3.162 -24.373 1.00 86.12 141 GLY A C 1
ATOM 1118 O O . GLY A 1 141 ? 24.913 4.010 -24.967 1.00 86.12 141 GLY A O 1
ATOM 1119 N N . TYR A 1 142 ? 25.309 2.798 -23.112 1.00 86.62 142 TYR A N 1
ATOM 1120 C CA . TYR A 1 142 ? 24.230 3.331 -22.272 1.00 86.62 142 TYR A CA 1
ATOM 1121 C C . TYR A 1 142 ? 24.764 3.752 -20.902 1.00 86.62 142 TYR A C 1
ATOM 1123 O O . TYR A 1 142 ? 25.829 3.304 -20.475 1.00 86.62 142 TYR A O 1
ATOM 1131 N N . THR A 1 143 ? 24.023 4.598 -20.188 1.00 88.38 143 THR A N 1
ATOM 1132 C CA . THR A 1 143 ? 24.371 5.022 -18.818 1.00 88.38 143 THR A CA 1
ATOM 1133 C C . THR A 1 143 ? 23.503 4.355 -17.755 1.00 88.38 143 THR A C 1
ATOM 1135 O O . THR A 1 143 ? 23.884 4.325 -16.583 1.00 88.38 143 THR A O 1
ATOM 1138 N N . ALA A 1 144 ? 22.376 3.761 -18.155 1.00 89.06 144 ALA A N 1
ATOM 1139 C CA . ALA A 1 144 ? 21.494 3.004 -17.280 1.00 89.06 144 ALA A CA 1
ATOM 1140 C C . ALA A 1 144 ? 20.939 1.735 -17.950 1.00 89.06 144 ALA A C 1
ATOM 1142 O O . ALA A 1 144 ? 21.024 1.547 -19.166 1.00 89.06 144 ALA A O 1
ATOM 1143 N N . ARG A 1 145 ? 20.363 0.852 -17.138 1.00 87.56 145 ARG A N 1
ATOM 1144 C CA . ARG A 1 145 ? 19.534 -0.272 -17.572 1.00 87.56 145 ARG A CA 1
ATOM 1145 C C . ARG A 1 145 ? 18.292 -0.340 -16.695 1.00 87.56 145 ARG A C 1
ATOM 1147 O O . ARG A 1 145 ? 18.422 -0.401 -15.472 1.00 87.56 145 ARG A O 1
ATOM 1154 N N . THR A 1 146 ? 17.114 -0.397 -17.309 1.00 87.88 146 THR A N 1
ATOM 1155 C CA . THR A 1 146 ? 15.871 -0.661 -16.581 1.00 87.88 146 THR A CA 1
ATOM 1156 C C . THR A 1 146 ? 15.878 -2.110 -16.087 1.00 87.88 146 THR A C 1
ATOM 1158 O O . THR A 1 146 ? 16.208 -3.032 -16.833 1.00 87.88 146 THR A O 1
ATOM 1161 N N . ALA A 1 147 ? 15.552 -2.321 -14.815 1.00 87.38 147 ALA A N 1
ATOM 1162 C CA . ALA A 1 147 ? 15.501 -3.632 -14.179 1.00 87.38 147 ALA A CA 1
ATOM 1163 C C . ALA A 1 147 ? 14.338 -3.694 -13.181 1.00 87.38 147 ALA A C 1
ATOM 1165 O O . ALA A 1 147 ? 14.110 -2.730 -12.451 1.00 87.38 147 ALA A O 1
ATOM 1166 N N . ASN A 1 148 ? 13.658 -4.841 -13.094 1.00 90.31 148 ASN A N 1
ATOM 1167 C CA . ASN A 1 148 ? 12.905 -5.199 -11.891 1.00 90.31 148 ASN A CA 1
ATOM 1168 C C . ASN A 1 148 ? 13.916 -5.589 -10.814 1.00 90.31 148 ASN A C 1
ATOM 1170 O O . ASN A 1 148 ? 14.578 -6.622 -10.929 1.00 90.31 148 ASN A O 1
ATOM 1174 N N . SER A 1 149 ? 14.110 -4.737 -9.812 1.00 85.25 149 SER A N 1
ATOM 1175 C CA . SER A 1 149 ? 15.125 -4.970 -8.791 1.00 85.25 149 SER A CA 1
ATOM 1176 C C . SER A 1 149 ? 14.768 -4.329 -7.462 1.00 85.25 149 SER A C 1
ATOM 1178 O O . SER A 1 149 ? 14.224 -3.229 -7.396 1.00 85.25 149 SER A O 1
ATOM 1180 N N . GLY A 1 150 ? 15.172 -5.013 -6.396 1.00 85.31 150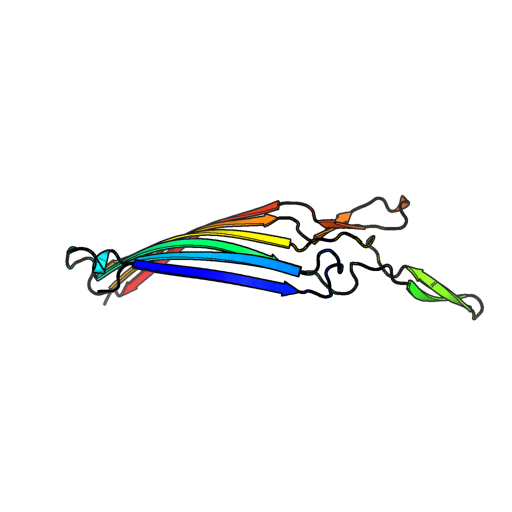 GLY A N 1
ATOM 1181 C CA . GLY A 1 150 ? 15.071 -4.530 -5.031 1.00 85.31 150 GLY A CA 1
ATOM 1182 C C . GLY A 1 150 ? 13.739 -4.836 -4.354 1.00 85.31 150 GLY A C 1
ATOM 1183 O O . GLY A 1 150 ? 12.712 -5.101 -4.979 1.00 85.31 150 GLY A O 1
ATOM 1184 N N . GLU A 1 151 ? 13.794 -4.782 -3.027 1.00 91.50 151 GLU A N 1
ATOM 1185 C CA . GLU A 1 151 ? 12.635 -4.692 -2.151 1.00 91.50 151 GLU A CA 1
ATOM 1186 C C . GLU A 1 151 ? 12.780 -3.395 -1.356 1.00 91.50 151 GLU A C 1
ATOM 1188 O O . GLU A 1 151 ? 13.778 -3.199 -0.659 1.00 91.50 151 GLU A O 1
ATOM 1193 N N . ILE A 1 152 ? 11.784 -2.515 -1.444 1.00 93.44 152 ILE A N 1
ATOM 1194 C CA . ILE A 1 152 ? 11.673 -1.370 -0.540 1.00 93.44 152 ILE A CA 1
ATOM 1195 C C . ILE A 1 152 ? 10.661 -1.723 0.533 1.00 93.44 152 ILE A C 1
ATOM 1197 O O . ILE A 1 152 ? 9.490 -1.963 0.240 1.00 93.44 152 ILE A O 1
ATOM 1201 N N . ARG A 1 153 ? 11.113 -1.729 1.785 1.00 96.56 153 ARG A N 1
ATOM 1202 C CA . ARG A 1 153 ? 10.270 -2.020 2.938 1.00 96.56 153 ARG A CA 1
ATOM 1203 C C . ARG A 1 153 ? 10.109 -0.788 3.818 1.00 96.56 153 ARG A C 1
ATOM 1205 O O . ARG A 1 153 ? 11.081 -0.300 4.387 1.00 96.56 153 ARG A O 1
ATOM 1212 N N . ASN A 1 154 ? 8.859 -0.398 4.023 1.00 97.31 154 ASN A N 1
ATOM 1213 C CA . ASN A 1 154 ? 8.441 0.618 4.976 1.00 97.31 154 ASN A CA 1
ATOM 1214 C C . ASN A 1 154 ? 7.715 -0.061 6.141 1.00 97.31 154 ASN A C 1
ATOM 1216 O O . ASN A 1 154 ? 6.931 -0.996 5.967 1.00 97.31 154 ASN A O 1
ATOM 1220 N N . THR A 1 155 ? 8.013 0.347 7.366 1.00 98.06 155 THR A N 1
ATOM 1221 C CA . THR A 1 155 ? 7.347 -0.161 8.570 1.00 98.06 155 THR A CA 1
ATOM 1222 C C . THR A 1 155 ? 7.144 1.012 9.504 1.00 98.06 155 THR A C 1
ATOM 1224 O O . THR A 1 155 ? 8.077 1.787 9.711 1.00 98.06 155 THR A O 1
ATOM 1227 N N . GLY A 1 156 ? 5.941 1.144 10.045 1.00 98.25 156 GLY A N 1
ATOM 1228 C CA . GLY A 1 156 ? 5.576 2.321 10.811 1.00 98.25 156 GLY A CA 1
ATOM 1229 C C . GLY A 1 156 ? 4.493 2.051 11.836 1.00 98.25 156 GLY A C 1
ATOM 1230 O O . GLY A 1 156 ? 3.864 0.992 11.868 1.00 98.25 156 GLY A O 1
ATOM 1231 N N . VAL A 1 157 ? 4.332 3.044 12.699 1.00 98.38 157 VAL A N 1
ATOM 1232 C CA . VAL A 1 157 ? 3.248 3.148 13.663 1.00 98.38 157 VAL A CA 1
ATOM 1233 C C . VAL A 1 157 ? 2.597 4.506 13.454 1.00 98.38 157 VAL A C 1
ATOM 1235 O O . VAL A 1 157 ? 3.294 5.515 13.354 1.00 98.38 157 VAL A O 1
ATOM 1238 N N . GLU A 1 158 ? 1.276 4.518 13.418 1.00 98.31 158 GLU A N 1
ATOM 1239 C CA . GLU A 1 158 ? 0.438 5.706 13.359 1.00 98.31 158 GLU A CA 1
ATOM 1240 C C . GLU A 1 158 ? -0.401 5.751 14.632 1.00 98.31 158 GLU A C 1
ATOM 1242 O O . GLU A 1 158 ? -0.933 4.733 15.077 1.00 98.31 158 GLU A O 1
ATOM 1247 N N . LEU A 1 159 ? -0.469 6.925 15.253 1.00 98.19 159 LEU A N 1
ATOM 1248 C CA . LEU A 1 159 ? -1.217 7.142 16.482 1.00 98.19 159 LEU A CA 1
ATOM 1249 C C . LEU A 1 159 ? -1.990 8.450 16.367 1.00 98.19 159 LEU A C 1
ATOM 1251 O O . LEU A 1 159 ? -1.401 9.507 16.133 1.00 98.19 159 LEU A O 1
ATOM 1255 N N . LEU A 1 160 ? -3.292 8.373 16.599 1.00 98.38 160 LEU A N 1
ATOM 1256 C CA . LEU A 1 160 ? -4.183 9.510 16.728 1.00 98.38 160 LEU A CA 1
ATOM 1257 C C . LEU A 1 160 ? -4.797 9.502 18.125 1.00 98.38 160 LEU A C 1
ATOM 1259 O O . LEU A 1 160 ? -5.321 8.490 18.588 1.00 98.38 160 LEU A O 1
ATOM 1263 N N . LEU A 1 161 ? -4.744 10.659 18.777 1.00 97.81 161 LEU A N 1
ATOM 1264 C CA . LEU A 1 161 ? -5.392 10.910 20.055 1.00 97.81 161 LEU A CA 1
ATOM 1265 C C . LEU A 1 161 ? -6.381 12.055 19.873 1.00 97.81 161 LEU A C 1
ATOM 1267 O O . LEU A 1 161 ? -6.010 13.124 19.383 1.00 97.81 161 LEU A O 1
ATOM 1271 N N . THR A 1 162 ? -7.623 11.847 20.290 1.00 97.00 162 THR A N 1
ATOM 1272 C CA . THR A 1 162 ? -8.660 12.882 20.291 1.00 97.00 162 THR A CA 1
ATOM 1273 C C . THR A 1 162 ? -9.167 13.101 21.706 1.00 97.00 162 THR A C 1
ATOM 1275 O O . THR A 1 162 ? -9.277 12.165 22.499 1.00 97.00 162 THR A O 1
ATOM 1278 N N . SER A 1 163 ? -9.461 14.352 22.055 1.00 96.44 163 SER A N 1
ATOM 1279 C CA . SER A 1 163 ? -10.080 14.674 23.337 1.00 96.44 163 SER A CA 1
ATOM 1280 C C . SER A 1 163 ? -11.044 15.850 23.220 1.00 96.44 163 SER A C 1
ATOM 1282 O O . SER A 1 163 ? -10.784 16.822 22.511 1.00 96.44 163 SER A O 1
ATOM 1284 N N . ILE A 1 164 ? -12.162 15.757 23.940 1.00 94.56 164 ILE A N 1
ATOM 1285 C CA . ILE A 1 164 ? -13.167 16.811 24.087 1.00 94.56 164 ILE A CA 1
ATOM 1286 C C . ILE A 1 164 ? -13.238 17.180 25.577 1.00 94.56 164 ILE A C 1
ATOM 1288 O O . ILE A 1 164 ? -13.982 16.560 26.347 1.00 94.56 164 ILE A O 1
ATOM 1292 N N . PRO A 1 165 ? -12.425 18.154 26.022 1.00 83.94 165 PRO A N 1
ATOM 1293 C CA . PRO A 1 165 ? -12.255 18.452 27.442 1.00 83.94 165 PRO A CA 1
ATOM 1294 C C . PRO A 1 165 ? -13.421 19.220 28.089 1.00 83.94 165 PRO A C 1
ATOM 1296 O O . PRO A 1 165 ? -13.547 19.170 29.310 1.00 83.94 165 PRO A O 1
ATOM 1299 N N . PHE A 1 166 ? -14.285 19.882 27.314 1.00 74.69 166 PHE A N 1
ATOM 1300 C CA . PHE A 1 166 ? -15.442 20.654 27.797 1.00 74.69 166 PHE A CA 1
ATOM 1301 C C . PHE A 1 166 ? -16.754 20.081 27.268 1.00 74.69 166 PHE A C 1
ATOM 1303 O O . PHE A 1 166 ? -16.833 19.834 26.047 1.00 74.69 166 PHE A O 1
#

Secondary structure (DSSP, 8-state):
---EEEEEEEEEEE-TTS-GGG-EEEEEEEEEEEEHHHHS---TTEEEEEEEEEEEEEEE---TTSSS--EEEEEEETTEEEEEE--SEE--TT---EEEEEEEEEEEEEETTTTEEEEEEEEEEEEES-EEEEE--GGGT-SEEEEE--EEEEEEEEEEEEE---